Protein AF-A0A5K1D5L8-F1 (afdb_monomer_lite)

InterPro domains:
  IPR043425 NusG-like [PTHR30265] (1-115)

pLDDT: mean 71.53, std 22.85, range [35.94, 97.5]

Radius of gyration: 26.5 Å; chains: 1; bounding box: 41×57×63 Å

Sequence (115 aa):
PKPVAAEEIEAIFQQAKEEQEKIDRAFLEENHLEGIMDDGESNQIPVDGKRRGRSKKVSKPSVLRKQEEQETANGSMLVQEETKVPVLGSSVKVTSSPFMEFTGSLKEFNVKTGK

Organism: NCBI:txid210225

Secondary structure (DSSP, 8-state):
-PPPPHHHHHHHHHHHHHHHHHHHHHHHHHHHHH-----------------------------------------------S--PPPTT-EEE-SSSTTTT-EEE-----TTTT-

Foldseek 3Di:
DDDDDPVVVVVVVVVVVVVVVVVVVVVVVVCVVVPPDDDDDDPDDDPDDDDDDDDDDDDDDDDDDDDDDDDPPPDDPPPDPDPDDDDFQDKDADDDDPRRVDIDTHHDADPVVRD

Structure (mmCIF, N/CA/C/O backbone):
data_AF-A0A5K1D5L8-F1
#
_entry.id   AF-A0A5K1D5L8-F1
#
loop_
_atom_site.group_PDB
_atom_site.id
_atom_site.type_symbol
_atom_site.label_atom_id
_atom_site.label_alt_id
_atom_site.label_comp_id
_atom_site.label_asym_id
_atom_site.label_entity_id
_atom_site.label_seq_id
_atom_site.pdbx_PDB_ins_code
_atom_site.Cartn_x
_atom_site.Cartn_y
_atom_site.Cartn_z
_atom_site.occupancy
_atom_site.B_iso_or_equiv
_atom_site.auth_seq_id
_atom_site.auth_comp_id
_atom_site.auth_asym_id
_atom_site.auth_atom_id
_atom_site.pdbx_PDB_model_num
ATOM 1 N N . PRO A 1 1 ? -20.243 -9.734 25.046 1.00 84.38 1 PRO A N 1
ATOM 2 C CA . PRO A 1 1 ? -19.633 -8.476 24.551 1.00 84.38 1 PRO A CA 1
ATOM 3 C C . PRO A 1 1 ? -20.239 -7.257 25.258 1.00 84.38 1 PRO A C 1
ATOM 5 O O . PRO A 1 1 ? -21.453 -7.201 25.426 1.00 84.38 1 PRO A O 1
ATOM 8 N N . LYS A 1 2 ? -19.395 -6.333 25.732 1.00 84.88 2 LYS A N 1
ATOM 9 C CA . LYS A 1 2 ? -19.860 -5.062 26.301 1.00 84.88 2 LYS A CA 1
ATOM 10 C C . LYS A 1 2 ? -20.035 -4.057 25.154 1.00 84.88 2 LYS A C 1
ATOM 12 O O . LYS A 1 2 ? -19.147 -4.007 24.304 1.00 84.88 2 LYS A O 1
ATOM 17 N N . PRO A 1 3 ? -21.157 -3.324 25.083 1.00 84.38 3 PRO A N 1
ATOM 18 C CA . PRO A 1 3 ? -21.320 -2.271 24.092 1.00 84.38 3 PRO A CA 1
ATOM 19 C C . PRO A 1 3 ? -20.330 -1.139 24.381 1.00 84.38 3 PRO A C 1
ATOM 21 O O . PRO A 1 3 ? -20.108 -0.788 25.539 1.00 84.38 3 PRO A O 1
ATOM 24 N N . VAL A 1 4 ? -19.728 -0.615 23.319 1.00 87.19 4 VAL A N 1
ATOM 25 C CA . VAL A 1 4 ? -18.852 0.561 23.360 1.00 87.19 4 VAL A CA 1
ATOM 26 C C . VAL A 1 4 ? -19.713 1.783 23.682 1.00 87.19 4 VAL A C 1
ATOM 28 O O . VAL A 1 4 ? -20.846 1.880 23.199 1.00 87.19 4 VAL A O 1
ATOM 31 N N . ALA A 1 5 ? -19.210 2.688 24.521 1.00 91.81 5 ALA A N 1
ATOM 32 C CA . ALA A 1 5 ? -19.927 3.918 24.836 1.00 91.81 5 ALA A CA 1
ATOM 33 C C . ALA A 1 5 ? -20.024 4.800 23.580 1.00 91.81 5 ALA A C 1
ATOM 35 O O . ALA A 1 5 ? -19.082 4.876 22.794 1.00 91.81 5 ALA A O 1
ATOM 36 N N . ALA A 1 6 ? -21.152 5.488 23.383 1.00 89.44 6 ALA A N 1
ATOM 37 C CA . ALA A 1 6 ? -21.332 6.375 22.228 1.00 89.44 6 ALA A CA 1
ATOM 38 C C . ALA A 1 6 ? -20.242 7.464 22.156 1.00 89.44 6 ALA A C 1
ATOM 40 O O . ALA A 1 6 ? -19.777 7.805 21.073 1.00 89.44 6 ALA A O 1
ATOM 41 N N . GLU A 1 7 ? -19.788 7.922 23.322 1.00 91.81 7 GLU A N 1
ATOM 42 C CA . GLU A 1 7 ? -18.700 8.887 23.498 1.00 91.81 7 GLU A CA 1
ATOM 43 C C . GLU A 1 7 ? -17.360 8.364 22.962 1.00 91.81 7 GLU A C 1
ATOM 45 O O . GLU A 1 7 ? -16.628 9.100 22.307 1.00 91.81 7 GLU A O 1
ATOM 50 N N . GLU A 1 8 ? -17.048 7.081 23.176 1.00 93.56 8 GLU A N 1
ATOM 51 C CA . GLU A 1 8 ? -15.823 6.465 22.648 1.00 93.56 8 GLU A CA 1
ATOM 52 C C . GLU A 1 8 ? -15.874 6.347 21.120 1.00 93.56 8 GLU A C 1
ATOM 54 O O . GLU A 1 8 ? -14.870 6.569 20.448 1.00 93.56 8 GLU A O 1
ATOM 59 N N . ILE A 1 9 ? -17.045 6.043 20.553 1.00 93.56 9 ILE A N 1
ATOM 60 C CA . ILE A 1 9 ? -17.223 5.974 19.096 1.00 93.56 9 ILE A CA 1
ATOM 61 C C . ILE A 1 9 ? -17.026 7.363 18.479 1.00 93.56 9 ILE A C 1
ATOM 63 O O . ILE A 1 9 ? -16.308 7.504 17.490 1.00 93.56 9 ILE A O 1
ATOM 67 N N . GLU A 1 10 ? -17.628 8.395 19.069 1.00 93.75 10 GLU A N 1
ATOM 68 C CA . GLU A 1 10 ? -17.487 9.771 18.592 1.00 93.75 10 GLU A CA 1
ATOM 69 C C . GLU A 1 10 ? -16.049 10.287 18.730 1.00 93.75 10 GLU A C 1
ATOM 71 O O . GLU A 1 10 ? -15.534 10.906 17.798 1.00 93.75 10 GLU A O 1
ATOM 76 N N . ALA A 1 11 ? -15.369 9.968 19.835 1.00 95.38 11 ALA A N 1
ATOM 77 C CA . ALA A 1 11 ? -13.969 10.329 20.047 1.00 95.38 11 ALA A CA 1
ATOM 78 C C . ALA A 1 11 ? -13.052 9.761 18.950 1.00 95.38 11 ALA A C 1
ATOM 80 O O . ALA A 1 11 ? -12.191 10.477 18.438 1.00 95.38 11 ALA A O 1
ATOM 81 N N . ILE A 1 12 ? -13.278 8.512 18.526 1.00 95.31 12 ILE A N 1
ATOM 82 C CA . ILE A 1 12 ? -12.521 7.892 17.427 1.00 95.31 12 ILE A CA 1
ATOM 83 C C . ILE A 1 12 ? -12.771 8.632 16.106 1.00 95.31 12 ILE A C 1
ATOM 85 O O . ILE A 1 12 ? -11.828 8.901 15.364 1.00 95.31 12 ILE A O 1
ATOM 89 N N . PHE A 1 13 ? -14.025 8.990 15.811 1.00 96.00 13 PHE A N 1
ATOM 90 C CA . PHE A 1 13 ? -14.366 9.734 14.593 1.00 96.00 13 PHE A CA 1
ATOM 91 C C . PHE A 1 13 ? -13.741 11.131 14.564 1.00 96.00 13 PHE A C 1
ATOM 93 O O . PHE A 1 13 ? -13.238 11.553 13.523 1.00 96.00 13 PHE A O 1
ATOM 100 N N . GLN A 1 14 ? -13.764 11.840 15.693 1.00 96.62 14 GLN A N 1
ATOM 101 C CA . GLN A 1 14 ? -13.150 13.161 15.834 1.00 96.62 14 GLN A CA 1
ATOM 102 C C . GLN A 1 14 ? -11.637 13.082 15.605 1.00 96.62 14 GLN A C 1
ATOM 104 O O . GLN A 1 14 ? -11.111 13.803 14.759 1.00 96.62 14 GLN A O 1
ATOM 109 N N . GLN A 1 15 ? -10.963 12.148 16.281 1.00 95.31 15 GLN A N 1
ATOM 110 C CA . GLN A 1 15 ? -9.520 11.954 16.157 1.00 95.31 15 GLN A CA 1
ATOM 111 C C . GLN A 1 15 ? -9.111 11.585 14.724 1.00 95.31 15 GLN A C 1
ATOM 113 O O . GLN A 1 15 ? -8.202 12.194 14.167 1.00 95.31 15 GLN A O 1
ATOM 118 N N . ALA A 1 16 ? -9.804 10.626 14.102 1.00 95.06 16 ALA A N 1
ATOM 119 C CA . ALA A 1 16 ? -9.506 10.206 12.734 1.00 95.06 16 ALA A CA 1
ATOM 120 C C . ALA A 1 16 ? -9.689 11.350 11.724 1.00 95.06 16 ALA A C 1
ATOM 122 O O . ALA A 1 16 ? -8.908 11.491 10.784 1.00 95.06 16 ALA A O 1
ATOM 123 N N . LYS A 1 17 ? -10.712 12.190 11.925 1.00 96.19 17 LYS A N 1
ATOM 124 C CA . LYS A 1 17 ? -10.964 13.354 11.074 1.00 96.19 17 LYS A CA 1
ATOM 125 C C . LYS A 1 17 ? -9.864 14.407 11.210 1.00 96.19 17 LYS A C 1
ATOM 127 O O . LYS A 1 17 ? -9.410 14.934 10.198 1.00 96.19 17 LYS A O 1
ATOM 132 N N . GLU A 1 18 ? -9.446 14.707 12.436 1.00 95.38 18 GLU A N 1
ATOM 133 C CA . GLU A 1 18 ? -8.394 15.691 12.703 1.00 95.38 18 GLU A CA 1
ATOM 134 C C . GLU A 1 18 ? -7.037 15.233 12.145 1.00 95.38 18 GLU A C 1
ATOM 136 O O . GLU A 1 18 ? -6.306 16.026 11.549 1.00 95.38 18 GLU A O 1
ATOM 141 N N . GLU A 1 19 ? -6.721 13.940 12.261 1.00 92.94 19 GLU A N 1
ATOM 142 C CA . GLU A 1 19 ? -5.498 13.362 11.699 1.00 92.94 19 GLU A CA 1
ATOM 143 C C . GLU A 1 19 ? -5.486 13.421 10.165 1.00 92.94 19 GLU A C 1
ATOM 145 O O . GLU A 1 19 ? -4.489 13.850 9.581 1.00 92.94 19 GLU A O 1
ATOM 150 N N . GLN A 1 20 ? -6.605 13.089 9.509 1.00 95.19 20 GLN A N 1
ATOM 151 C CA . GLN A 1 20 ? -6.723 13.197 8.053 1.00 95.19 20 GLN A CA 1
ATOM 152 C C . GLN A 1 20 ? -6.565 14.645 7.573 1.00 95.19 20 GLN A C 1
ATOM 154 O O . GLN A 1 20 ? -5.781 14.902 6.664 1.00 95.19 20 GLN A O 1
ATOM 159 N N . GLU A 1 21 ? -7.255 15.605 8.200 1.00 94.62 21 GLU A N 1
ATOM 160 C CA . GLU A 1 21 ? -7.160 17.017 7.807 1.00 94.62 21 GLU A CA 1
ATOM 161 C C . GLU A 1 21 ? -5.734 17.557 7.986 1.00 94.62 21 GLU A C 1
ATOM 163 O O . GLU A 1 21 ? -5.246 18.345 7.173 1.00 94.62 21 GLU A O 1
ATOM 168 N N . LYS A 1 22 ? -5.033 17.108 9.032 1.00 95.31 22 LYS A N 1
ATOM 169 C CA . LYS A 1 22 ? -3.635 17.467 9.265 1.00 95.31 22 LYS A CA 1
ATOM 170 C C . LYS A 1 22 ? -2.712 16.923 8.172 1.00 95.31 22 LYS A C 1
ATOM 172 O O . LYS A 1 22 ? -1.828 17.654 7.729 1.00 95.31 22 LYS A O 1
ATOM 177 N N . ILE A 1 23 ? -2.912 15.677 7.741 1.00 93.62 23 ILE A N 1
ATOM 178 C CA . ILE A 1 23 ? -2.148 15.068 6.641 1.00 93.62 23 ILE A CA 1
ATOM 179 C C . ILE A 1 23 ? -2.430 15.804 5.332 1.00 93.62 23 ILE A C 1
ATOM 181 O O . ILE A 1 23 ? -1.489 16.207 4.651 1.00 93.62 23 ILE A O 1
ATOM 185 N N . ASP A 1 24 ? -3.703 16.039 5.012 1.00 92.12 24 ASP A N 1
ATOM 186 C CA . ASP A 1 24 ? -4.107 16.725 3.783 1.00 92.12 24 ASP A CA 1
ATOM 187 C C . ASP A 1 24 ? -3.518 18.142 3.724 1.00 92.12 24 ASP A C 1
ATOM 189 O O . ASP A 1 24 ? -3.015 18.573 2.686 1.00 92.12 24 ASP A O 1
ATOM 193 N N . ARG A 1 25 ? -3.517 18.857 4.857 1.00 91.62 25 ARG A N 1
ATOM 194 C CA . ARG A 1 25 ? -2.913 20.189 4.972 1.00 91.62 25 ARG A CA 1
ATOM 195 C C . ARG A 1 25 ? -1.399 20.154 4.789 1.00 91.62 25 ARG A C 1
ATOM 197 O O . ARG A 1 25 ? -0.883 20.984 4.051 1.00 91.62 25 ARG A O 1
ATOM 204 N N . ALA A 1 26 ? -0.705 19.214 5.432 1.00 91.19 26 ALA A N 1
ATOM 205 C CA . ALA A 1 26 ? 0.745 19.076 5.305 1.00 91.19 26 ALA A CA 1
ATOM 206 C C . ALA A 1 26 ? 1.155 18.735 3.863 1.00 91.19 26 ALA A C 1
ATOM 208 O O . ALA A 1 26 ? 2.082 19.337 3.330 1.00 91.19 26 ALA A O 1
ATOM 209 N N . PHE A 1 27 ? 0.412 17.839 3.209 1.00 89.62 27 PHE A N 1
ATOM 210 C CA . PHE A 1 27 ? 0.615 17.503 1.802 1.00 89.62 27 PHE A CA 1
ATOM 211 C C . PHE A 1 27 ? 0.392 18.716 0.890 1.00 89.62 27 PHE A C 1
ATOM 213 O O . PHE A 1 27 ? 1.192 18.974 -0.009 1.00 89.62 27 PHE A O 1
ATOM 220 N N . LEU A 1 28 ? -0.677 19.485 1.120 1.00 85.56 28 LEU A N 1
ATOM 221 C CA . LEU A 1 28 ? -0.972 20.675 0.325 1.00 85.56 28 LEU A CA 1
ATOM 222 C C . LEU A 1 28 ? 0.091 21.766 0.524 1.00 85.56 28 LEU A C 1
ATOM 224 O O . LEU A 1 28 ? 0.517 22.379 -0.448 1.00 85.56 28 LEU A O 1
ATOM 228 N N . GLU A 1 29 ? 0.547 21.990 1.757 1.00 82.56 29 GLU A N 1
ATOM 229 C CA . GLU A 1 29 ? 1.598 22.962 2.078 1.00 82.56 29 GLU A CA 1
ATOM 230 C C . GLU A 1 29 ? 2.945 22.584 1.444 1.00 82.56 29 GLU A C 1
ATOM 232 O O . GLU A 1 29 ? 3.588 23.441 0.842 1.00 82.56 29 GLU A O 1
ATOM 237 N N . GLU A 1 30 ? 3.333 21.307 1.490 1.00 77.38 30 GLU A N 1
ATOM 238 C CA . GLU A 1 30 ? 4.550 20.795 0.845 1.00 77.38 30 GLU A CA 1
ATOM 239 C C . GLU A 1 30 ? 4.500 20.974 -0.683 1.00 77.38 30 GLU A C 1
ATOM 241 O O . GLU A 1 30 ? 5.419 21.535 -1.279 1.00 77.38 30 GLU A O 1
ATOM 246 N N . ASN A 1 31 ? 3.378 20.616 -1.317 1.00 66.19 31 ASN A N 1
ATOM 247 C CA . ASN A 1 31 ? 3.209 20.773 -2.765 1.00 66.19 31 ASN A CA 1
ATOM 248 C C . ASN A 1 31 ? 3.090 22.244 -3.201 1.00 66.19 31 ASN A C 1
ATOM 250 O O . ASN A 1 31 ? 3.514 22.590 -4.300 1.00 66.19 31 ASN A O 1
ATOM 254 N N . HIS A 1 32 ? 2.534 23.131 -2.369 1.00 59.34 32 HIS A N 1
ATOM 255 C CA . HIS A 1 32 ? 2.501 24.568 -2.661 1.00 59.34 32 HIS A CA 1
ATOM 256 C C . HIS A 1 32 ? 3.856 25.252 -2.436 1.00 59.34 32 HIS A C 1
ATOM 258 O O . HIS A 1 32 ? 4.142 26.244 -3.107 1.00 59.34 32 HIS A O 1
ATOM 264 N N . LEU A 1 33 ? 4.695 24.738 -1.533 1.00 53.56 33 LEU A N 1
ATOM 265 C CA . LEU A 1 33 ? 6.049 25.250 -1.321 1.00 53.56 33 LEU A CA 1
ATOM 266 C C . LEU A 1 33 ? 7.006 24.816 -2.447 1.00 53.56 33 LEU A C 1
ATOM 268 O O . LEU A 1 33 ? 7.934 25.553 -2.775 1.00 53.56 33 LEU A O 1
ATOM 272 N N . GLU A 1 34 ? 6.742 23.669 -3.080 1.00 52.00 34 GLU A N 1
ATOM 273 C CA . GLU A 1 34 ? 7.533 23.121 -4.195 1.00 52.00 34 GLU A CA 1
ATOM 274 C C . GLU A 1 34 ? 6.934 23.424 -5.594 1.00 52.00 34 GLU A C 1
ATOM 276 O O . GLU A 1 34 ? 7.581 23.212 -6.618 1.00 52.00 34 GLU A O 1
ATOM 281 N N . GLY A 1 35 ? 5.722 23.994 -5.654 1.00 51.75 35 GLY A N 1
ATOM 282 C CA . GLY A 1 35 ? 4.904 24.169 -6.863 1.00 51.75 35 GLY A CA 1
ATOM 283 C C . GLY A 1 35 ? 4.850 25.573 -7.481 1.00 51.75 35 GLY A C 1
ATOM 284 O O . GLY A 1 35 ? 3.825 25.936 -8.054 1.00 51.75 35 GLY A O 1
ATOM 285 N N . ILE A 1 36 ? 5.924 26.372 -7.427 1.00 49.59 36 ILE A N 1
ATOM 286 C CA . ILE A 1 36 ? 6.086 27.531 -8.337 1.00 49.59 36 ILE A CA 1
ATOM 287 C C . ILE A 1 36 ? 6.692 27.034 -9.659 1.00 49.59 36 ILE A C 1
ATOM 289 O O . ILE A 1 36 ? 7.794 27.414 -10.039 1.00 49.59 36 ILE A O 1
ATOM 293 N N . MET A 1 37 ? 5.990 26.139 -10.350 1.00 45.00 37 MET A N 1
ATOM 294 C CA . MET A 1 37 ? 6.209 25.846 -11.769 1.00 45.00 37 MET A CA 1
ATOM 295 C C . MET A 1 37 ? 4.838 25.640 -12.410 1.00 45.00 37 MET A C 1
ATOM 297 O O . MET A 1 37 ? 4.343 24.527 -12.563 1.00 45.00 37 MET A O 1
ATOM 301 N N . ASP A 1 38 ? 4.203 26.775 -12.689 1.00 62.56 38 ASP A N 1
ATOM 302 C CA . ASP A 1 38 ? 3.089 26.906 -13.619 1.00 62.56 38 ASP A CA 1
ATOM 303 C C . ASP A 1 38 ? 3.607 26.606 -15.028 1.00 62.56 38 ASP A C 1
ATOM 305 O O . ASP A 1 38 ? 4.393 27.375 -15.570 1.00 62.56 38 ASP A O 1
ATOM 309 N N . ASP A 1 39 ? 3.183 25.490 -15.607 1.00 44.69 39 ASP A N 1
ATOM 310 C CA . ASP A 1 39 ? 3.124 25.342 -17.058 1.00 44.69 39 ASP A CA 1
ATOM 311 C C . ASP A 1 39 ? 1.866 24.535 -17.370 1.00 44.69 39 ASP A C 1
ATOM 313 O O . ASP A 1 39 ? 1.797 23.307 -17.254 1.00 44.69 39 ASP A O 1
ATOM 317 N N . GLY A 1 40 ? 0.801 25.287 -17.638 1.00 56.66 40 GLY A N 1
ATOM 318 C CA . GLY A 1 40 ? -0.491 24.749 -17.998 1.00 56.66 40 GLY A CA 1
ATOM 319 C C . GLY A 1 40 ? -0.439 24.016 -19.327 1.00 56.66 40 GLY A C 1
ATOM 320 O O . GLY A 1 40 ? 0.057 24.543 -20.313 1.00 56.66 40 GLY A O 1
ATOM 321 N N . GLU A 1 41 ? -1.088 22.858 -19.401 1.00 47.69 41 GLU A N 1
ATOM 322 C CA . GLU A 1 41 ? -1.588 22.374 -20.679 1.00 47.69 41 GLU A CA 1
ATOM 323 C C . GLU A 1 41 ? -2.952 21.696 -20.527 1.00 47.69 41 GLU A C 1
ATOM 325 O O . GLU A 1 41 ? -3.182 20.758 -19.763 1.00 47.69 41 GLU A O 1
ATOM 330 N N . SER A 1 42 ? -3.888 22.284 -21.264 1.00 53.19 42 SER A N 1
ATOM 331 C CA . SER A 1 42 ? -5.294 21.948 -21.387 1.00 53.19 42 SER A CA 1
ATOM 332 C C . SER A 1 42 ? -5.480 20.527 -21.921 1.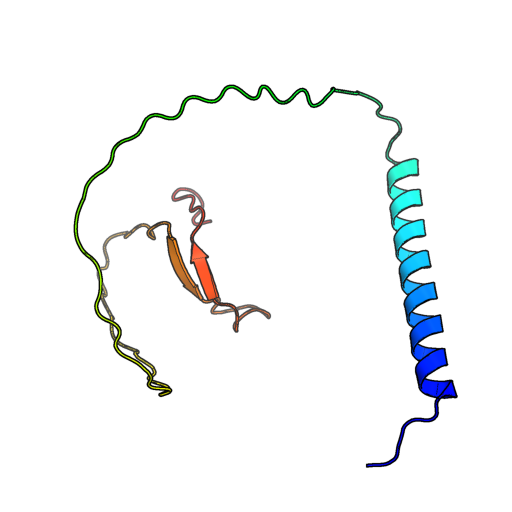00 53.19 42 SER A C 1
ATOM 334 O O . SER A 1 42 ? -5.096 20.207 -23.045 1.00 53.19 42 SER A O 1
ATOM 336 N N . ASN A 1 43 ? -6.139 19.682 -21.131 1.00 46.38 43 ASN A N 1
ATOM 337 C CA . ASN A 1 43 ? -6.515 18.329 -21.521 1.00 46.38 43 ASN A CA 1
ATOM 338 C C . ASN A 1 43 ? -7.726 18.379 -22.482 1.00 46.38 43 ASN A C 1
ATOM 340 O O . ASN A 1 43 ? -8.876 18.224 -22.067 1.00 46.38 43 ASN A O 1
ATOM 344 N N . GLN A 1 44 ? -7.493 18.642 -23.773 1.00 50.41 44 GLN A N 1
ATOM 345 C CA . GLN A 1 44 ? -8.511 18.473 -24.815 1.00 50.41 44 GLN A CA 1
ATOM 346 C C . GLN A 1 44 ? -8.531 17.015 -25.287 1.00 50.41 44 GLN A C 1
ATOM 348 O O . GLN A 1 44 ? -7.636 16.555 -25.989 1.00 50.41 44 GLN A O 1
ATOM 353 N N . ILE A 1 45 ? -9.578 16.285 -24.904 1.00 53.50 45 ILE A N 1
ATOM 354 C CA . ILE A 1 45 ? -9.849 14.910 -25.340 1.00 53.50 45 ILE A CA 1
ATOM 355 C C . ILE A 1 45 ? -10.510 14.961 -26.730 1.00 53.50 45 ILE A C 1
ATOM 357 O O . ILE A 1 45 ? -11.642 15.445 -26.823 1.00 53.50 45 ILE A O 1
ATOM 361 N N . PRO A 1 46 ? -9.909 14.426 -27.812 1.00 45.44 46 PRO A N 1
ATOM 362 C CA . PRO A 1 46 ? -10.635 14.236 -29.055 1.00 45.44 46 PRO A CA 1
ATOM 363 C C . PRO A 1 46 ? -11.428 12.927 -28.965 1.00 45.44 46 PRO A C 1
ATOM 365 O O . PRO A 1 46 ? -10.895 11.821 -29.067 1.00 45.44 46 PRO A O 1
ATOM 368 N N . VAL A 1 47 ? -12.737 13.057 -28.758 1.00 56.94 47 VAL A N 1
ATOM 369 C CA . VAL A 1 47 ? -13.709 11.987 -28.999 1.00 56.94 47 VAL A CA 1
ATOM 370 C C . VAL A 1 47 ? -13.880 11.817 -30.505 1.00 56.94 47 VAL A C 1
ATOM 372 O O . VAL A 1 47 ? -14.731 12.460 -31.107 1.00 56.94 47 VAL A O 1
ATOM 375 N N . ASP A 1 48 ? -13.111 10.908 -31.105 1.00 41.97 48 ASP A N 1
ATOM 376 C CA . ASP A 1 48 ? -13.416 10.396 -32.442 1.00 41.97 48 ASP A CA 1
ATOM 377 C C . ASP A 1 48 ? -13.747 8.905 -32.395 1.00 41.97 48 ASP A C 1
ATOM 379 O O . ASP A 1 48 ? -12.906 8.002 -32.361 1.00 41.97 48 ASP A O 1
ATOM 383 N N . GLY A 1 49 ? -15.055 8.652 -32.376 1.00 53.47 49 GLY A N 1
ATOM 384 C CA . GLY A 1 49 ? -15.637 7.331 -32.470 1.00 53.47 49 GLY A CA 1
ATOM 385 C C . GLY A 1 49 ? -15.403 6.721 -33.848 1.00 53.47 49 GLY A C 1
ATOM 386 O O . GLY A 1 49 ? -16.006 7.125 -34.840 1.00 53.47 49 GLY A O 1
ATOM 387 N N . LYS A 1 50 ? -14.631 5.634 -33.901 1.00 46.00 50 LYS A N 1
ATOM 388 C CA . LYS A 1 50 ? -14.682 4.694 -35.027 1.00 46.00 50 LYS A CA 1
ATOM 389 C C . LYS A 1 50 ? -14.901 3.274 -34.523 1.00 46.00 50 LYS A C 1
ATOM 391 O O . LYS A 1 50 ? -13.983 2.478 -34.361 1.00 46.00 50 LYS A O 1
ATOM 396 N N . ARG A 1 51 ? -16.180 2.944 -34.320 1.00 51.88 51 ARG A N 1
ATOM 397 C CA . ARG A 1 51 ? -16.658 1.563 -34.211 1.00 51.88 51 ARG A CA 1
ATOM 398 C C . ARG A 1 51 ? -16.284 0.824 -35.498 1.00 51.88 51 ARG A C 1
ATOM 400 O O . ARG A 1 51 ? -16.852 1.094 -36.553 1.00 51.88 51 ARG A O 1
ATOM 407 N N . ARG A 1 52 ? -15.365 -0.137 -35.420 1.00 46.62 52 ARG A N 1
ATOM 408 C CA . ARG A 1 52 ? -15.243 -1.191 -36.433 1.00 46.62 52 ARG A CA 1
ATOM 409 C C . ARG A 1 52 ? -15.633 -2.510 -35.800 1.00 46.62 52 ARG A C 1
ATOM 411 O O . ARG A 1 52 ? -14.882 -3.119 -35.048 1.00 46.62 52 ARG A O 1
ATOM 418 N N . GLY A 1 53 ? -16.865 -2.905 -36.099 1.00 46.00 53 GLY A N 1
ATOM 419 C CA . GLY A 1 53 ? -17.387 -4.210 -35.762 1.00 46.00 53 GLY A CA 1
ATOM 420 C C . GLY A 1 53 ? -16.587 -5.307 -36.451 1.00 46.00 53 GLY A C 1
ATOM 421 O O . GLY A 1 53 ? -16.308 -5.254 -37.649 1.00 46.00 53 GLY A O 1
ATOM 422 N N . ARG A 1 54 ? -16.288 -6.352 -35.690 1.00 42.19 54 ARG A N 1
ATOM 423 C CA . ARG A 1 54 ? -16.147 -7.690 -36.244 1.00 42.19 54 ARG A CA 1
ATOM 424 C C . ARG A 1 54 ? -16.834 -8.658 -35.299 1.00 42.19 54 ARG A C 1
ATOM 426 O O . ARG A 1 54 ? -16.253 -9.183 -34.359 1.00 42.19 54 ARG A O 1
ATOM 433 N N . SER A 1 55 ? -18.122 -8.850 -35.558 1.00 44.91 55 SER A N 1
ATOM 434 C CA . SER A 1 55 ? -18.881 -9.971 -35.032 1.00 44.91 55 SER A CA 1
ATOM 435 C C . SER A 1 55 ? -18.256 -11.271 -35.535 1.00 44.91 55 SER A C 1
ATOM 437 O O . SER A 1 55 ? -18.214 -11.515 -36.740 1.00 44.91 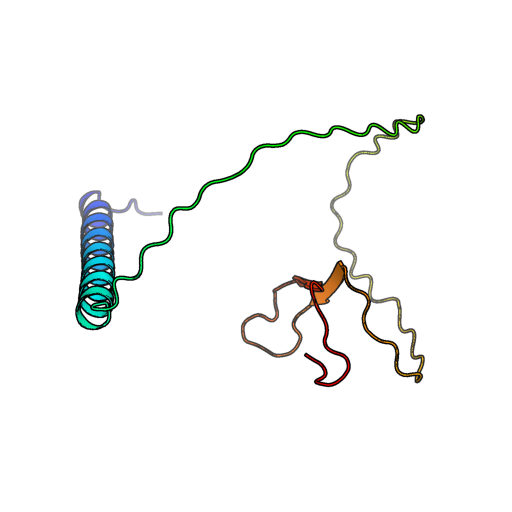55 SER A O 1
ATOM 439 N N . LYS A 1 56 ? -17.840 -12.139 -34.615 1.00 42.94 56 LYS A N 1
ATOM 440 C CA . LYS A 1 56 ? -17.897 -13.583 -34.831 1.00 42.94 56 LYS A CA 1
ATOM 441 C C . LYS A 1 56 ? -18.856 -14.168 -33.796 1.00 42.94 56 LYS A C 1
ATOM 443 O O . LYS A 1 56 ? -18.594 -14.157 -32.600 1.00 42.94 56 LYS A O 1
ATOM 448 N N . LYS A 1 57 ? -20.009 -14.602 -34.311 1.00 42.31 57 LYS A N 1
ATOM 449 C CA . LYS A 1 57 ? -20.908 -15.612 -33.729 1.00 42.31 57 LYS A CA 1
ATOM 450 C C . LYS A 1 57 ? -20.064 -16.894 -33.504 1.00 42.31 57 LYS A C 1
ATOM 452 O O . LYS A 1 57 ? -19.086 -17.056 -34.224 1.00 42.31 57 LYS A O 1
ATOM 457 N N . VAL A 1 58 ? -20.284 -17.867 -32.626 1.00 35.94 58 VAL A N 1
ATOM 458 C CA . VAL A 1 58 ? -21.374 -18.482 -31.837 1.00 35.94 58 VAL A CA 1
ATOM 459 C C . VAL A 1 58 ? -20.572 -19.267 -30.753 1.00 35.94 58 VAL A C 1
ATOM 461 O O . VAL A 1 58 ? -19.475 -19.712 -31.069 1.00 35.94 58 VAL A O 1
ATOM 464 N N . SER A 1 59 ? -20.895 -19.387 -29.464 1.00 35.97 59 SER A N 1
ATOM 465 C CA . SER A 1 59 ? -21.994 -20.149 -28.852 1.00 35.97 59 SER A CA 1
ATOM 466 C C . SER A 1 59 ? -21.952 -19.955 -27.323 1.00 35.97 59 SER A C 1
ATOM 468 O O . SER A 1 59 ? -20.893 -20.060 -26.712 1.00 35.97 59 SER A O 1
ATOM 470 N N . LYS A 1 60 ? -23.107 -19.704 -26.703 1.00 45.84 60 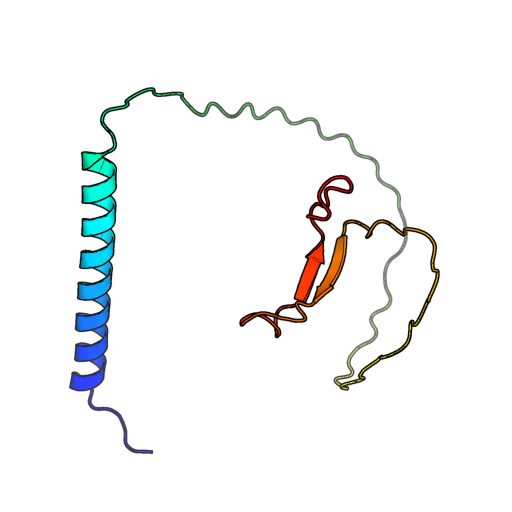LYS A N 1
ATOM 471 C CA . LYS A 1 60 ? -23.367 -19.840 -25.251 1.00 45.84 60 LYS A CA 1
ATOM 472 C C . LYS A 1 60 ? -24.125 -21.168 -25.020 1.00 45.84 60 LYS A C 1
ATOM 474 O O . LYS A 1 60 ? -24.646 -21.685 -26.007 1.00 45.84 60 LYS A O 1
ATOM 479 N N . PRO A 1 61 ? -24.439 -21.597 -23.782 1.00 48.41 61 PRO A N 1
ATOM 480 C CA . PRO A 1 61 ? -23.724 -21.513 -22.499 1.00 48.41 61 PRO A CA 1
ATOM 481 C C . PRO A 1 61 ? -23.625 -22.907 -21.822 1.00 48.41 61 PRO A C 1
ATOM 483 O O . PRO A 1 61 ? -24.474 -23.763 -22.044 1.00 48.41 61 PRO A O 1
ATOM 486 N N . SER A 1 62 ? -22.689 -23.131 -20.898 1.00 38.34 62 SER A N 1
ATOM 487 C CA . SER A 1 62 ? -22.869 -24.195 -19.895 1.00 38.34 62 SER A CA 1
ATOM 488 C C . SER A 1 62 ? -22.615 -23.641 -18.504 1.00 38.34 62 SER A C 1
ATOM 490 O O . SER A 1 62 ? -21.484 -23.471 -18.058 1.00 38.34 62 SER A O 1
ATOM 492 N N . VAL A 1 63 ? -23.721 -23.326 -17.840 1.00 47.03 63 VAL A N 1
ATOM 493 C CA . VAL A 1 63 ? -23.790 -23.175 -16.394 1.00 47.03 63 VAL A CA 1
ATOM 494 C C . VAL A 1 63 ? -23.464 -24.537 -15.786 1.00 47.03 63 VAL A C 1
ATOM 496 O O . VAL A 1 63 ? -24.266 -25.455 -15.926 1.00 47.03 63 VAL A O 1
ATOM 499 N N . LEU A 1 64 ? -22.348 -24.659 -15.069 1.00 39.22 64 LEU A N 1
ATOM 500 C CA . LEU A 1 64 ? -22.278 -25.589 -13.947 1.00 39.22 64 LEU A CA 1
ATOM 501 C C . LEU A 1 64 ? -21.940 -24.814 -12.676 1.00 39.22 64 LEU A C 1
ATOM 503 O O . LEU A 1 64 ? -21.048 -23.972 -12.627 1.00 39.22 64 LEU A O 1
ATOM 507 N N . ARG A 1 65 ? -22.790 -25.062 -11.688 1.00 45.16 65 ARG A N 1
ATOM 508 C CA . ARG A 1 65 ? -22.840 -24.456 -10.367 1.00 45.16 65 ARG A CA 1
ATOM 509 C C . ARG A 1 65 ? -21.826 -25.143 -9.453 1.00 45.16 65 ARG A C 1
ATOM 511 O O . ARG A 1 65 ? -21.693 -26.353 -9.544 1.00 45.16 65 ARG A O 1
ATOM 518 N N . LYS A 1 66 ? -21.282 -24.342 -8.528 1.00 43.22 66 LYS A N 1
ATOM 519 C CA . LYS A 1 66 ? -20.773 -24.674 -7.182 1.00 43.22 66 LYS A CA 1
ATOM 520 C C . LYS A 1 66 ? -19.859 -25.900 -7.064 1.00 43.22 66 LYS A C 1
ATOM 522 O O . LYS A 1 66 ? -20.358 -27.013 -7.106 1.00 43.22 66 LYS A O 1
ATOM 527 N N . GLN A 1 67 ? -18.617 -25.663 -6.645 1.00 36.50 67 GLN A N 1
ATOM 528 C CA . GLN A 1 67 ? -18.125 -26.257 -5.402 1.00 36.50 67 GLN A CA 1
ATOM 529 C C . GLN A 1 67 ? -16.956 -25.445 -4.835 1.00 36.50 67 GLN A C 1
ATOM 531 O O . GLN A 1 67 ? -15.972 -25.150 -5.502 1.00 36.50 67 GLN A O 1
ATOM 536 N N . GLU A 1 68 ? -17.179 -25.002 -3.605 1.00 46.84 68 GLU A N 1
ATOM 537 C CA . GLU A 1 68 ? -16.179 -24.680 -2.604 1.00 46.84 68 GLU A CA 1
ATOM 538 C C . GLU A 1 68 ? -15.379 -25.957 -2.341 1.00 46.84 68 GLU A C 1
ATOM 540 O O . GLU A 1 68 ? -15.939 -26.904 -1.801 1.00 46.84 68 GLU A O 1
ATOM 545 N N . GLU A 1 69 ? -14.113 -26.003 -2.749 1.00 38.19 69 GLU A N 1
ATOM 546 C CA . GLU A 1 69 ? -13.134 -26.884 -2.117 1.00 38.19 69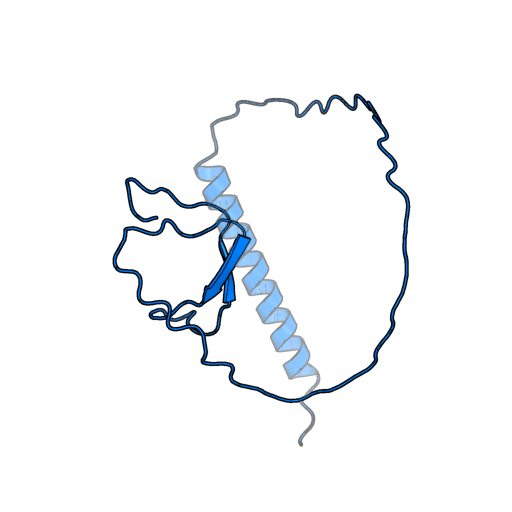 GLU A CA 1
ATOM 547 C C . GLU A 1 69 ? -11.727 -26.335 -2.352 1.00 38.19 69 GLU A C 1
ATOM 549 O O . GLU A 1 69 ? -11.343 -25.944 -3.456 1.00 38.19 69 GLU A O 1
ATOM 554 N N . GLN A 1 70 ? -10.984 -26.227 -1.258 1.00 51.75 70 GLN A N 1
ATOM 555 C CA . GLN A 1 70 ? -9.567 -25.932 -1.262 1.00 51.75 70 GLN A CA 1
ATOM 556 C C . GLN A 1 70 ? -8.840 -27.092 -1.941 1.00 51.75 70 GLN A C 1
ATOM 558 O O . GLN A 1 70 ? -8.738 -28.165 -1.360 1.00 51.75 70 GLN A O 1
ATOM 563 N N . GLU A 1 71 ? -8.273 -26.873 -3.123 1.00 38.41 71 GLU A N 1
ATOM 564 C CA . GLU A 1 71 ? -7.276 -27.791 -3.665 1.00 38.41 71 GLU A CA 1
ATOM 565 C C . GLU A 1 71 ? -5.993 -27.037 -3.997 1.00 38.41 71 GLU A C 1
ATOM 567 O O . GLU A 1 71 ? -5.884 -26.226 -4.919 1.00 38.41 71 GLU A O 1
ATOM 572 N N . THR A 1 72 ? -4.996 -27.320 -3.169 1.00 47.41 72 THR A N 1
ATOM 573 C CA . THR A 1 72 ? -3.582 -27.040 -3.354 1.00 47.41 72 THR A CA 1
ATOM 574 C C . THR A 1 72 ? -3.062 -27.796 -4.577 1.00 47.41 72 THR A C 1
ATOM 576 O O . THR A 1 72 ? -2.416 -28.834 -4.467 1.00 47.41 72 THR A O 1
ATOM 579 N N . ALA A 1 73 ? -3.304 -27.266 -5.775 1.00 36.91 73 ALA A N 1
ATOM 580 C CA . ALA A 1 73 ? -2.720 -27.801 -7.002 1.00 36.91 73 ALA A CA 1
ATOM 581 C C . ALA A 1 73 ? -1.249 -27.360 -7.150 1.00 36.91 73 ALA A C 1
ATOM 583 O O . ALA A 1 73 ? -0.886 -26.539 -7.991 1.00 36.91 73 ALA A O 1
ATOM 584 N N . ASN A 1 74 ? -0.380 -27.936 -6.317 1.00 50.25 74 ASN A N 1
ATOM 585 C CA . ASN A 1 74 ? 1.039 -28.065 -6.627 1.00 50.25 74 ASN A CA 1
ATOM 586 C C . ASN A 1 74 ? 1.163 -29.087 -7.760 1.00 50.25 74 ASN A C 1
ATOM 588 O O . ASN A 1 74 ? 1.002 -30.282 -7.52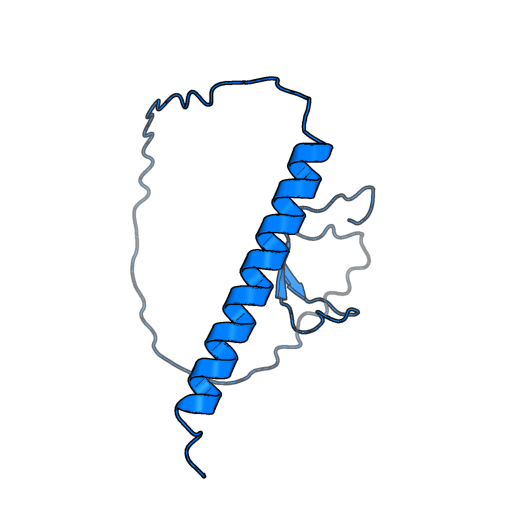7 1.00 50.25 74 ASN A O 1
ATOM 592 N N . GLY A 1 75 ? 1.416 -28.641 -8.991 1.00 46.06 75 GLY A N 1
ATOM 593 C CA . GLY A 1 75 ? 1.441 -29.596 -10.098 1.00 46.06 75 GLY A CA 1
ATOM 594 C C . GLY A 1 75 ? 1.735 -29.047 -11.483 1.00 46.06 75 GLY A C 1
ATOM 595 O O . GLY A 1 75 ? 1.066 -29.426 -12.433 1.00 46.06 75 GLY A O 1
ATOM 596 N N . SER A 1 76 ? 2.746 -28.195 -11.634 1.00 42.12 76 SER A N 1
ATOM 597 C CA . SER A 1 76 ? 3.476 -28.130 -12.905 1.00 42.12 76 SER A CA 1
ATOM 598 C C . SER A 1 76 ? 4.923 -27.735 -12.639 1.00 42.12 76 SER A C 1
ATOM 600 O O . SER A 1 76 ? 5.361 -26.628 -12.955 1.00 42.12 76 SER A O 1
ATOM 602 N N . MET A 1 77 ? 5.679 -28.670 -12.057 1.00 48.03 77 MET A N 1
ATOM 603 C CA . MET A 1 77 ? 7.122 -28.727 -12.276 1.00 48.03 77 MET A CA 1
ATOM 604 C C . MET A 1 77 ? 7.333 -28.979 -13.770 1.00 48.03 77 MET A C 1
ATOM 606 O O . MET A 1 77 ? 7.304 -30.113 -14.238 1.00 48.03 77 MET A O 1
ATOM 610 N N . LEU A 1 78 ? 7.518 -27.906 -14.528 1.00 46.22 78 LEU A N 1
ATOM 611 C CA . LEU A 1 78 ? 8.194 -27.983 -15.808 1.00 46.22 78 LEU A CA 1
ATOM 612 C C . LEU A 1 78 ? 9.542 -27.305 -15.603 1.00 46.22 78 LEU A C 1
ATOM 614 O O . LEU A 1 78 ? 9.728 -26.127 -15.896 1.00 46.22 78 LEU A O 1
ATOM 618 N N . VAL A 1 79 ? 10.452 -28.078 -15.007 1.00 50.81 79 VAL A N 1
ATOM 619 C CA . VAL A 1 79 ? 11.889 -27.852 -15.116 1.00 50.81 79 VAL A CA 1
ATOM 620 C C . VAL A 1 79 ? 12.199 -27.960 -16.606 1.00 50.81 79 VAL A C 1
ATOM 622 O O . VAL A 1 79 ? 12.299 -29.050 -17.159 1.00 50.81 79 VAL A O 1
ATOM 625 N N . GLN A 1 80 ? 12.239 -26.817 -17.279 1.00 44.78 80 GLN A N 1
ATOM 626 C CA . GLN A 1 80 ? 12.933 -26.667 -18.546 1.00 44.78 80 GLN A CA 1
ATOM 627 C C . GLN A 1 80 ? 13.964 -25.575 -18.321 1.00 44.78 80 GLN A C 1
ATOM 629 O O . GLN A 1 80 ? 13.639 -24.393 -18.220 1.00 44.78 80 GLN A O 1
ATOM 634 N N . GLU A 1 81 ? 15.202 -26.027 -18.161 1.00 51.66 81 GLU A N 1
ATOM 635 C CA . GLU A 1 81 ? 16.416 -25.222 -18.146 1.00 51.66 81 GLU A CA 1
ATOM 636 C C . GLU A 1 81 ? 16.692 -24.695 -19.557 1.00 51.66 81 GLU A C 1
ATOM 638 O O . GLU A 1 81 ? 17.662 -25.048 -20.208 1.00 51.66 81 GLU A O 1
ATOM 643 N N . GLU A 1 82 ? 15.804 -23.848 -20.054 1.00 56.34 82 GLU A N 1
ATOM 644 C CA . GLU A 1 82 ? 16.023 -23.007 -21.222 1.00 56.34 82 GLU A CA 1
ATOM 645 C C . GLU A 1 82 ? 15.342 -21.693 -20.870 1.00 56.34 82 GLU A C 1
ATOM 647 O O . GLU A 1 82 ? 14.213 -21.716 -20.387 1.00 56.34 82 GLU A O 1
ATOM 652 N N . THR A 1 83 ? 16.040 -20.564 -20.998 1.00 61.53 83 THR A N 1
ATOM 653 C CA . THR A 1 83 ? 15.649 -19.240 -20.481 1.00 61.53 83 THR A CA 1
ATOM 654 C C . THR A 1 83 ? 14.244 -18.827 -20.934 1.00 61.53 83 THR A C 1
ATOM 656 O O . THR A 1 83 ? 14.066 -18.120 -21.928 1.00 61.53 83 THR A O 1
ATOM 659 N N . LYS A 1 84 ? 13.223 -19.296 -20.217 1.00 74.62 84 LYS A N 1
ATOM 660 C CA . LYS A 1 84 ? 11.828 -19.111 -20.575 1.00 74.62 84 LYS A CA 1
ATOM 661 C C . LYS A 1 84 ? 11.389 -17.788 -19.984 1.00 74.62 84 LYS A C 1
ATOM 663 O O . LYS A 1 84 ? 11.194 -17.656 -18.779 1.00 74.62 84 LYS A O 1
ATOM 668 N N . VAL A 1 85 ? 11.292 -16.793 -20.856 1.00 81.44 85 VAL A N 1
ATOM 669 C CA . VAL A 1 85 ? 10.771 -15.474 -20.504 1.00 81.44 85 VAL A CA 1
ATOM 670 C C . VAL A 1 85 ? 9.353 -15.650 -19.942 1.00 81.44 85 VAL A C 1
ATOM 672 O O . VAL A 1 85 ? 8.556 -16.387 -20.535 1.00 81.44 85 VAL A O 1
ATOM 675 N N . PRO A 1 86 ? 9.023 -15.022 -18.803 1.00 87.38 86 PRO A N 1
ATOM 676 C CA . PRO A 1 86 ? 7.688 -15.101 -18.238 1.00 87.38 86 PRO A CA 1
ATOM 677 C C . PRO A 1 86 ? 6.659 -14.482 -19.191 1.00 87.38 86 PRO A C 1
ATOM 679 O O . PRO A 1 86 ? 6.928 -13.520 -19.912 1.00 87.38 86 PRO A O 1
ATOM 682 N N . VAL A 1 87 ? 5.464 -15.067 -19.215 1.00 90.12 87 VAL A N 1
ATOM 683 C CA . VAL A 1 87 ? 4.396 -14.676 -20.140 1.00 90.12 87 VAL A CA 1
ATOM 684 C C . VAL A 1 87 ? 3.575 -13.551 -19.517 1.00 90.12 87 VAL A C 1
ATOM 686 O O . VAL A 1 87 ? 3.059 -13.696 -18.412 1.00 90.12 87 VAL A O 1
ATOM 689 N N . LEU A 1 88 ? 3.403 -12.437 -20.230 1.00 94.38 88 LEU A N 1
ATOM 690 C CA . LEU A 1 88 ? 2.525 -11.359 -19.770 1.00 94.38 88 LEU A CA 1
ATOM 691 C C . LEU A 1 88 ? 1.093 -11.875 -19.560 1.00 94.38 88 LEU A C 1
ATOM 693 O O . LEU A 1 88 ? 0.574 -12.673 -20.337 1.00 94.38 88 LEU A O 1
ATOM 697 N N . GLY A 1 89 ? 0.458 -11.422 -18.488 1.00 95.06 89 GLY A N 1
ATOM 698 C CA . GLY A 1 89 ? -0.852 -11.874 -18.037 1.00 95.06 89 GLY A CA 1
ATOM 699 C C . GLY A 1 89 ? -0.827 -13.155 -17.200 1.00 95.06 89 GLY A C 1
ATOM 700 O O . GLY A 1 89 ? -1.858 -13.499 -16.625 1.00 95.06 89 GLY A O 1
ATOM 701 N N . SER A 1 90 ? 0.313 -13.848 -17.070 1.00 94.06 90 SER A N 1
ATOM 702 C CA . SER A 1 90 ? 0.407 -15.020 -16.193 1.00 94.06 90 SER A CA 1
ATOM 703 C C . SER A 1 90 ? 0.195 -14.637 -14.730 1.00 94.06 90 SER A C 1
ATOM 705 O O . SER A 1 90 ? 0.660 -13.578 -14.297 1.00 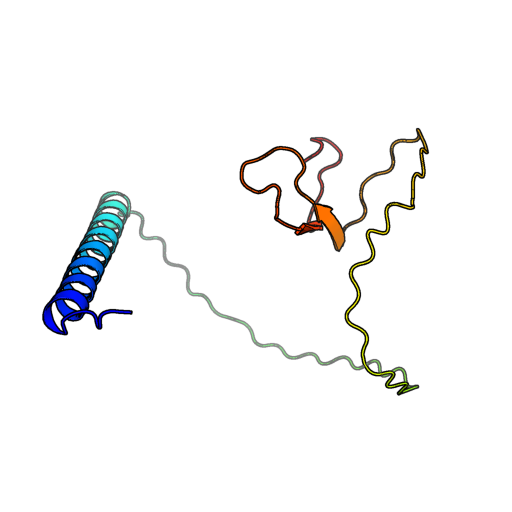94.06 90 SER A O 1
ATOM 707 N N . SER A 1 91 ? -0.453 -15.517 -13.962 1.00 95.69 91 SER A N 1
ATOM 708 C CA . SER A 1 91 ? -0.589 -15.331 -12.520 1.00 95.69 91 SER A CA 1
ATOM 709 C C . SER A 1 91 ? 0.750 -15.557 -11.816 1.00 95.69 91 SER A C 1
ATOM 711 O O . SER A 1 91 ? 1.437 -16.542 -12.082 1.00 95.69 91 SER A O 1
ATOM 713 N N . VAL A 1 92 ? 1.118 -14.635 -10.931 1.00 94.81 92 VAL A N 1
ATOM 714 C CA . VAL A 1 92 ? 2.350 -14.667 -10.138 1.00 94.81 92 VAL A CA 1
ATOM 715 C C . VAL A 1 92 ? 2.035 -14.412 -8.666 1.00 94.81 92 VAL A C 1
ATOM 717 O O . VAL A 1 92 ? 1.052 -13.744 -8.337 1.00 94.81 92 VAL A O 1
ATOM 720 N N . LYS A 1 93 ? 2.880 -14.942 -7.779 1.00 96.31 93 LYS A N 1
ATOM 721 C CA . LYS A 1 93 ? 2.798 -14.772 -6.324 1.00 96.31 93 LYS A CA 1
ATOM 722 C C . LYS A 1 93 ? 4.128 -14.252 -5.787 1.00 96.31 93 LYS A C 1
ATOM 724 O O . LYS A 1 93 ? 5.187 -14.664 -6.256 1.00 96.31 93 LYS A O 1
ATOM 729 N N . VAL A 1 94 ? 4.070 -13.392 -4.777 1.00 96.88 94 VAL A N 1
ATOM 730 C CA . VAL A 1 94 ? 5.258 -12.913 -4.062 1.00 96.88 94 VAL A CA 1
ATOM 731 C C . VAL A 1 94 ? 5.772 -14.002 -3.111 1.00 96.88 94 VAL A C 1
ATOM 733 O O . VAL A 1 94 ? 4.998 -14.561 -2.339 1.00 96.88 94 VAL A O 1
ATOM 736 N N . THR A 1 95 ? 7.072 -14.316 -3.151 1.00 95.12 95 THR A N 1
ATOM 737 C CA . THR A 1 95 ? 7.683 -15.409 -2.358 1.00 95.12 95 THR A CA 1
ATOM 738 C C . THR A 1 95 ? 8.597 -14.944 -1.224 1.00 95.12 95 THR A C 1
ATOM 740 O O . THR A 1 95 ? 8.911 -15.737 -0.346 1.00 95.12 95 THR A O 1
ATOM 743 N N . SER A 1 96 ? 9.040 -13.684 -1.230 1.00 94.38 96 SER A N 1
ATOM 744 C CA . SER A 1 96 ? 9.930 -13.124 -0.205 1.00 94.38 96 SER A CA 1
ATOM 745 C C . SER A 1 96 ? 9.708 -11.619 -0.088 1.00 94.38 96 SER A C 1
ATOM 747 O O . SER A 1 96 ? 10.313 -10.836 -0.816 1.00 94.38 96 SER A O 1
ATOM 749 N N . SER A 1 97 ? 8.788 -11.215 0.781 1.00 94.19 97 SER A N 1
ATOM 750 C CA . SER A 1 97 ? 8.448 -9.816 1.075 1.00 94.19 97 SER A CA 1
ATOM 751 C C . SER A 1 97 ? 7.395 -9.793 2.196 1.00 94.19 97 SER A C 1
ATOM 753 O O . SER A 1 97 ? 6.748 -10.821 2.410 1.00 94.19 97 SER A O 1
ATOM 755 N N . PRO A 1 98 ? 7.121 -8.652 2.854 1.00 97.50 98 PRO A N 1
ATOM 756 C CA . PRO A 1 98 ? 5.929 -8.494 3.694 1.00 97.50 98 PRO A CA 1
ATOM 757 C C . PRO A 1 98 ? 4.601 -8.764 2.962 1.00 97.50 98 PRO A C 1
ATOM 759 O O . PRO A 1 98 ? 3.598 -9.062 3.595 1.00 97.50 98 PRO A O 1
ATOM 762 N N . PHE A 1 99 ? 4.598 -8.719 1.626 1.00 96.12 99 PHE A N 1
ATOM 763 C CA . PHE A 1 99 ? 3.419 -8.917 0.775 1.00 96.12 99 PHE A CA 1
ATOM 764 C C . PHE A 1 99 ? 3.297 -10.346 0.210 1.00 96.12 99 PHE A C 1
ATOM 766 O O . PHE A 1 99 ? 2.787 -10.545 -0.889 1.00 96.12 99 PHE A O 1
ATOM 773 N N . MET A 1 100 ? 3.786 -11.365 0.920 1.00 96.31 100 MET A N 1
ATOM 774 C CA . MET A 1 100 ? 3.847 -12.755 0.429 1.00 96.31 100 MET A CA 1
ATOM 775 C C . MET A 1 100 ? 2.471 -13.414 0.191 1.00 96.31 100 MET A C 1
ATOM 777 O O . MET A 1 100 ? 2.362 -14.450 -0.468 1.00 96.31 100 MET A O 1
ATOM 781 N N . GLU A 1 101 ? 1.406 -12.827 0.731 1.00 95.50 101 GLU A N 1
ATOM 782 C CA . GLU A 1 101 ? 0.017 -13.248 0.517 1.00 95.50 101 GLU A CA 1
ATOM 783 C C . GLU A 1 101 ? -0.571 -12.761 -0.816 1.00 95.50 101 GLU A C 1
ATOM 785 O O . GLU A 1 101 ? -1.576 -13.298 -1.284 1.00 95.50 101 GLU A O 1
ATOM 790 N N . PHE A 1 102 ? 0.073 -11.789 -1.467 1.00 96.69 102 PHE A N 1
ATOM 791 C CA . PHE A 1 102 ? -0.446 -11.177 -2.680 1.00 96.69 102 PHE A CA 1
ATOM 792 C C . PHE A 1 102 ? -0.162 -12.035 -3.917 1.00 96.69 102 PHE A C 1
ATOM 794 O O . PHE A 1 102 ? 0.944 -12.541 -4.141 1.00 96.69 102 PHE A O 1
ATOM 801 N N . THR A 1 103 ? -1.191 -12.148 -4.754 1.00 96.88 103 THR A N 1
ATOM 802 C CA . THR A 1 103 ? -1.141 -12.750 -6.087 1.00 96.88 103 THR A CA 1
ATOM 803 C C . THR A 1 103 ? -1.666 -11.747 -7.107 1.00 96.88 103 THR A C 1
ATOM 805 O O . THR A 1 103 ? -2.489 -10.891 -6.786 1.00 96.88 103 THR A O 1
ATOM 808 N N . GLY A 1 104 ? -1.170 -11.814 -8.337 1.00 96.62 104 GLY A N 1
ATOM 809 C CA . GLY A 1 104 ? -1.554 -10.874 -9.387 1.00 96.62 104 GLY A CA 1
ATOM 810 C C . GLY A 1 104 ? -1.214 -11.388 -10.775 1.00 96.62 104 GLY A C 1
ATOM 811 O O . GLY A 1 104 ? -0.795 -12.532 -10.930 1.00 96.62 104 GLY A O 1
ATOM 812 N N . SER A 1 105 ? -1.397 -10.544 -11.788 1.00 96.06 105 SER A N 1
ATOM 813 C CA . SER A 1 105 ? -1.050 -10.841 -13.182 1.00 96.06 105 SER A CA 1
ATOM 814 C C . SER A 1 105 ? 0.157 -10.022 -13.636 1.00 96.06 105 SER A C 1
ATOM 816 O O . SER A 1 105 ? 0.188 -8.809 -13.417 1.00 96.06 105 SER A O 1
ATOM 818 N N . LEU A 1 106 ? 1.114 -10.652 -14.318 1.00 94.69 106 LEU A N 1
ATOM 819 C CA . LEU A 1 106 ? 2.314 -9.979 -14.822 1.00 94.69 106 LEU A CA 1
ATOM 820 C C . LEU A 1 106 ? 1.974 -8.982 -15.945 1.00 94.69 106 LEU A C 1
ATOM 822 O O . LEU A 1 106 ? 1.588 -9.391 -17.036 1.00 94.69 106 LEU A O 1
ATOM 826 N N . LYS A 1 107 ? 2.103 -7.675 -15.699 1.00 95.62 107 LYS A N 1
ATOM 827 C CA . LYS A 1 107 ? 1.747 -6.631 -16.682 1.00 95.62 107 LYS A CA 1
ATOM 828 C C . LYS A 1 107 ? 2.869 -6.331 -17.677 1.00 95.62 107 LYS A C 1
ATOM 830 O O . LYS A 1 107 ? 2.607 -6.173 -18.865 1.00 95.62 107 LYS A O 1
ATOM 835 N N . GLU A 1 108 ? 4.096 -6.245 -17.184 1.00 93.12 108 GLU A N 1
ATOM 836 C CA . GLU A 1 108 ? 5.297 -5.894 -17.941 1.00 93.12 108 GLU A CA 1
ATOM 837 C C . GLU A 1 108 ? 6.475 -6.716 -17.406 1.00 93.12 108 GLU A C 1
ATOM 839 O O . GLU A 1 108 ? 6.468 -7.095 -16.236 1.00 93.12 108 GLU A O 1
ATOM 844 N N . PHE A 1 109 ? 7.444 -7.026 -18.271 1.00 91.81 109 PHE A N 1
ATOM 845 C CA . PHE A 1 109 ? 8.690 -7.692 -17.898 1.00 91.81 109 PHE A CA 1
ATOM 846 C C . PHE A 1 109 ? 9.818 -7.291 -18.855 1.00 91.81 109 PHE A C 1
ATOM 848 O O . PHE A 1 109 ? 9.738 -7.491 -20.070 1.00 91.81 109 PHE A O 1
ATOM 855 N N . ASN A 1 110 ? 10.892 -6.743 -18.307 1.00 91.19 110 ASN A N 1
ATOM 856 C CA . ASN A 1 110 ? 12.095 -6.331 -18.999 1.00 91.19 110 ASN A CA 1
ATOM 857 C C . ASN A 1 110 ? 13.146 -7.442 -18.925 1.00 91.19 110 ASN A C 1
ATOM 859 O O . ASN A 1 110 ? 13.852 -7.619 -17.934 1.00 91.19 110 ASN A O 1
ATOM 863 N N . VAL A 1 111 ? 13.305 -8.153 -20.040 1.00 88.56 111 VAL A N 1
ATOM 864 C CA . VAL A 1 111 ? 14.237 -9.284 -20.177 1.00 88.56 111 VAL A CA 1
ATOM 865 C C . VAL A 1 111 ? 15.702 -8.878 -19.959 1.00 88.56 111 VAL A C 1
ATOM 867 O O . VAL A 1 111 ? 16.506 -9.709 -19.548 1.00 88.56 111 VAL A O 1
ATOM 870 N N . LYS A 1 112 ? 16.069 -7.610 -20.200 1.00 90.12 112 LYS A N 1
ATOM 871 C CA . LYS A 1 112 ? 17.450 -7.133 -20.008 1.00 90.12 112 LYS A CA 1
ATOM 872 C C . LYS A 1 112 ? 17.790 -6.930 -18.534 1.00 90.12 112 LYS A C 1
ATOM 874 O O . LYS A 1 112 ? 18.935 -7.129 -18.148 1.00 90.12 112 LYS A O 1
ATOM 879 N N . THR A 1 113 ? 16.820 -6.491 -17.733 1.00 90.12 113 THR A N 1
ATOM 880 C CA . THR A 1 113 ? 17.017 -6.161 -16.313 1.00 90.12 113 THR A CA 1
ATOM 881 C C . THR A 1 113 ? 16.465 -7.224 -15.365 1.00 90.12 113 THR A C 1
ATOM 883 O O . THR A 1 113 ? 16.779 -7.178 -14.178 1.00 90.12 113 THR A O 1
ATOM 886 N N . GLY A 1 114 ? 15.645 -8.155 -15.864 1.00 84.31 114 GLY A N 1
ATOM 887 C CA . GLY A 1 114 ? 14.914 -9.135 -15.060 1.00 84.31 114 GLY A CA 1
ATOM 888 C C . GLY A 1 114 ? 13.815 -8.515 -14.192 1.00 84.31 114 GLY A C 1
ATOM 889 O O . GLY A 1 114 ? 13.475 -9.099 -13.165 1.00 84.31 114 GLY A O 1
ATOM 890 N N . LYS A 1 115 ? 13.318 -7.325 -14.561 1.00 81.88 115 LYS A N 1
ATOM 891 C CA . LYS A 1 115 ? 12.334 -6.552 -13.785 1.00 81.88 115 LYS A CA 1
ATOM 892 C C . LYS A 1 115 ? 11.001 -6.450 -14.492 1.00 81.88 115 LYS A C 1
ATOM 894 O O . LYS A 1 115 ? 11.036 -6.171 -15.705 1.00 81.88 115 LYS A O 1
#